Protein AF-K1ELC8-F1 (afdb_monomer_lite)

Radius of gyration: 14.17 Å; chains: 1; bounding box: 31×28×34 Å

Sequence (72 aa):
MEVVDHWEERCAWWRGADRPLAQVPLTRQVWRVSAQRGRSSTPGVYDLGVDASDEATPGGGAPGWLLLRTQD

Organism: NCBI:txid1210046

Structure (mmCIF, N/CA/C/O backbone):
data_AF-K1ELC8-F1
#
_entry.id   AF-K1ELC8-F1
#
loop_
_atom_site.group_PDB
_atom_site.id
_atom_site.type_symbol
_atom_site.label_atom_id
_atom_site.label_alt_id
_atom_site.label_comp_id
_atom_site.label_asym_id
_atom_site.label_entity_id
_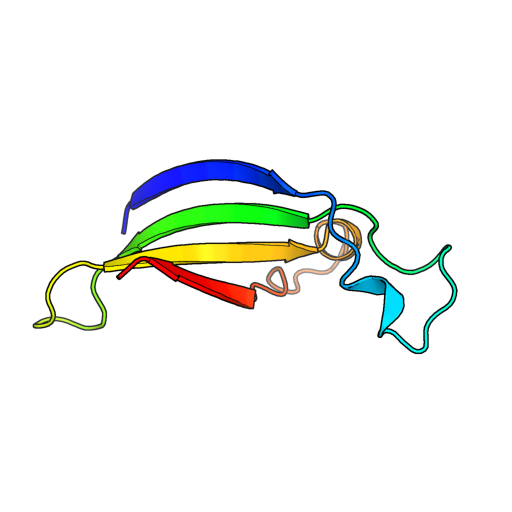atom_site.label_seq_id
_atom_site.pdbx_PDB_ins_code
_atom_site.Cartn_x
_atom_site.Cartn_y
_atom_site.Cartn_z
_atom_site.occupancy
_atom_site.B_iso_or_equiv
_atom_site.auth_seq_id
_atom_site.auth_comp_id
_atom_site.auth_asym_id
_atom_site.auth_atom_id
_atom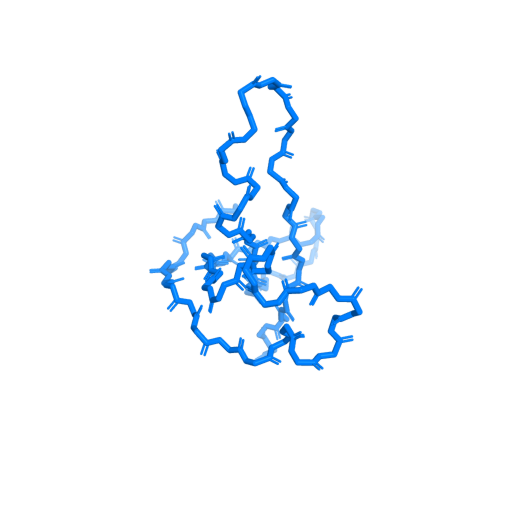_site.pdbx_PDB_model_num
ATOM 1 N N . MET A 1 1 ? -3.679 10.477 12.536 1.00 77.88 1 MET A N 1
ATOM 2 C CA . MET A 1 1 ? -3.008 9.607 11.555 1.00 77.88 1 MET A CA 1
ATOM 3 C C . MET A 1 1 ? -1.626 9.345 12.101 1.00 77.88 1 MET A C 1
ATOM 5 O O . MET A 1 1 ? -0.952 10.311 12.431 1.00 77.88 1 MET A O 1
ATOM 9 N N . GLU A 1 2 ? -1.253 8.083 12.240 1.00 89.50 2 GLU A N 1
ATOM 10 C CA . GLU A 1 2 ? 0.035 7.655 12.787 1.00 89.50 2 GLU A CA 1
ATOM 11 C C . GLU A 1 2 ? 0.618 6.560 11.893 1.00 89.50 2 GLU A C 1
ATOM 13 O O . GLU A 1 2 ? -0.121 5.692 11.425 1.00 89.50 2 GLU A O 1
ATOM 18 N N . VAL A 1 3 ? 1.926 6.616 11.643 1.00 91.12 3 VAL A N 1
ATOM 19 C CA . VAL A 1 3 ? 2.648 5.528 10.980 1.00 91.12 3 VAL A CA 1
ATOM 20 C C . VAL A 1 3 ? 2.900 4.433 12.007 1.00 91.12 3 VAL A C 1
ATOM 22 O O . VAL A 1 3 ? 3.542 4.675 13.022 1.00 91.12 3 VAL A O 1
ATOM 25 N N . VAL A 1 4 ? 2.401 3.237 11.722 1.00 93.69 4 VAL A N 1
ATOM 26 C CA . VAL A 1 4 ? 2.541 2.055 12.576 1.00 93.69 4 VAL A CA 1
ATOM 27 C C . VAL A 1 4 ? 3.771 1.245 12.181 1.00 93.69 4 VAL A C 1
ATOM 29 O O . VAL A 1 4 ? 4.447 0.706 13.049 1.00 93.69 4 VAL A O 1
ATOM 32 N N . ASP A 1 5 ? 4.051 1.142 10.880 1.00 93.88 5 ASP A N 1
ATOM 33 C CA . ASP A 1 5 ? 5.169 0.354 10.363 1.00 93.88 5 ASP A CA 1
ATOM 34 C C . ASP A 1 5 ? 5.593 0.841 8.967 1.00 93.88 5 ASP A C 1
ATOM 36 O O . ASP A 1 5 ? 4.816 1.497 8.263 1.00 93.88 5 ASP A O 1
ATOM 40 N N . HIS A 1 6 ? 6.821 0.515 8.570 1.00 93.38 6 HIS A N 1
ATOM 41 C CA . HIS A 1 6 ? 7.391 0.839 7.268 1.00 93.38 6 HIS A CA 1
ATOM 42 C C . HIS A 1 6 ? 8.355 -0.256 6.802 1.00 93.38 6 HIS A C 1
ATOM 44 O O . HIS A 1 6 ? 9.334 -0.564 7.482 1.00 93.38 6 HIS A O 1
ATOM 50 N N . TRP A 1 7 ? 8.105 -0.809 5.614 1.00 93.12 7 TRP A N 1
ATOM 51 C CA . TRP A 1 7 ? 8.961 -1.830 5.017 1.00 93.12 7 TRP A CA 1
ATOM 52 C C . TRP A 1 7 ? 9.023 -1.718 3.496 1.00 93.12 7 TRP A C 1
ATOM 54 O O . TRP A 1 7 ? 8.145 -1.154 2.847 1.00 93.12 7 TRP A O 1
ATOM 64 N N . GLU A 1 8 ? 10.060 -2.316 2.917 1.00 90.88 8 GLU A N 1
ATOM 65 C CA . GLU A 1 8 ? 10.171 -2.488 1.474 1.00 90.88 8 GLU A CA 1
ATOM 66 C C . GLU A 1 8 ? 9.568 -3.836 1.063 1.00 90.88 8 GLU A C 1
ATOM 68 O O . GLU A 1 8 ? 9.958 -4.893 1.565 1.00 90.88 8 GLU A O 1
ATOM 73 N N . GLU A 1 9 ? 8.641 -3.821 0.107 1.00 88.94 9 GLU A N 1
ATOM 74 C CA . GLU A 1 9 ? 8.151 -5.037 -0.532 1.00 88.94 9 GLU A CA 1
ATOM 75 C C . GLU A 1 9 ? 8.830 -5.277 -1.871 1.00 88.94 9 GLU A C 1
ATOM 77 O O . GLU A 1 9 ? 9.025 -4.374 -2.683 1.00 88.94 9 GLU A O 1
ATOM 82 N N . ARG A 1 10 ? 9.122 -6.551 -2.134 1.00 82.00 10 ARG A N 1
ATOM 83 C CA . ARG A 1 10 ? 9.550 -7.051 -3.439 1.00 82.00 10 ARG A CA 1
ATOM 84 C C . ARG A 1 10 ? 8.451 -7.957 -3.959 1.00 82.00 10 ARG A C 1
ATOM 86 O O . ARG A 1 10 ? 8.385 -9.123 -3.578 1.00 82.00 10 ARG A O 1
ATOM 93 N N . CYS A 1 11 ? 7.565 -7.437 -4.799 1.00 68.00 11 CYS A N 1
ATOM 94 C CA . CYS A 1 11 ? 6.471 -8.235 -5.340 1.00 68.00 11 CYS A CA 1
ATOM 95 C C . CYS A 1 11 ? 6.368 -8.103 -6.858 1.00 68.00 11 CYS A C 1
ATOM 97 O O . CYS A 1 11 ? 6.820 -7.146 -7.479 1.00 68.00 11 CYS A O 1
ATOM 99 N N . ALA A 1 12 ? 5.791 -9.130 -7.475 1.00 71.69 12 ALA A N 1
ATOM 100 C CA . ALA A 1 12 ? 5.769 -9.301 -8.920 1.00 71.69 12 ALA A CA 1
ATOM 101 C C . ALA A 1 12 ? 4.655 -8.499 -9.621 1.00 71.69 12 ALA A C 1
ATOM 103 O O . ALA A 1 12 ? 4.255 -8.871 -10.721 1.00 71.69 12 ALA A O 1
ATOM 104 N N . TRP A 1 13 ? 4.150 -7.414 -9.016 1.00 72.19 13 TRP A N 1
ATOM 105 C CA . TRP A 1 13 ? 3.129 -6.540 -9.622 1.00 72.19 13 TRP A CA 1
ATOM 106 C C . TRP A 1 13 ? 3.564 -6.020 -11.000 1.00 72.19 13 TRP A C 1
ATOM 108 O O . TRP A 1 13 ? 2.738 -5.832 -11.888 1.00 72.19 13 TRP A O 1
ATOM 118 N N . TRP A 1 14 ? 4.875 -5.873 -11.206 1.00 69.00 14 TRP A N 1
ATOM 119 C CA . TRP A 1 14 ? 5.487 -5.486 -12.473 1.00 69.00 14 TRP A CA 1
ATOM 120 C C . TRP A 1 14 ? 5.315 -6.521 -13.588 1.00 69.00 14 TRP A C 1
ATOM 122 O O . TRP A 1 14 ? 5.425 -6.163 -14.754 1.00 69.00 14 TRP A O 1
ATOM 132 N N . ARG A 1 15 ? 5.015 -7.791 -13.278 1.00 67.12 15 ARG A N 1
ATOM 133 C CA . ARG A 1 15 ? 4.805 -8.826 -14.308 1.00 67.12 15 ARG A CA 1
ATOM 134 C C . ARG A 1 15 ? 3.573 -8.564 -15.172 1.00 67.12 15 ARG A C 1
ATOM 136 O O . ARG A 1 15 ? 3.495 -9.112 -16.263 1.00 67.12 15 ARG A O 1
ATOM 143 N N . GLY A 1 16 ? 2.625 -7.760 -14.690 1.00 67.88 16 GLY A N 1
ATOM 144 C CA . GLY A 1 16 ? 1.465 -7.315 -15.466 1.00 67.88 16 GLY A CA 1
ATOM 145 C C . GLY A 1 16 ? 1.660 -5.967 -16.165 1.00 67.88 16 GLY A C 1
ATOM 146 O O . GLY A 1 16 ? 0.749 -5.518 -16.854 1.00 67.88 16 GLY A O 1
ATOM 147 N N . ALA A 1 17 ? 2.800 -5.296 -15.974 1.00 68.94 17 ALA A N 1
ATOM 148 C CA . ALA A 1 17 ? 3.066 -4.011 -16.603 1.00 68.94 17 ALA A CA 1
ATOM 149 C C . ALA A 1 17 ? 3.593 -4.227 -18.027 1.00 68.94 17 ALA A C 1
ATOM 151 O O . ALA A 1 17 ? 4.579 -4.935 -18.223 1.00 68.94 17 ALA A O 1
ATOM 152 N N . ASP A 1 18 ? 2.986 -3.562 -19.012 1.00 69.94 18 ASP A N 1
ATOM 153 C CA . ASP A 1 18 ? 3.483 -3.510 -20.396 1.00 69.94 18 ASP A CA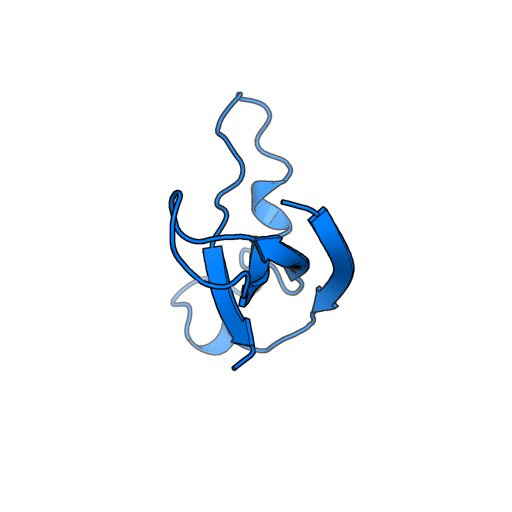 1
ATOM 154 C C . ASP A 1 18 ? 4.659 -2.524 -20.511 1.00 69.94 18 ASP A C 1
ATOM 156 O O . ASP A 1 18 ? 4.624 -1.514 -21.214 1.00 69.94 18 ASP A O 1
ATOM 160 N N . ARG A 1 19 ? 5.677 -2.737 -19.674 1.00 70.44 19 ARG A N 1
ATOM 161 C CA . ARG A 1 19 ? 6.868 -1.895 -19.579 1.00 70.44 19 A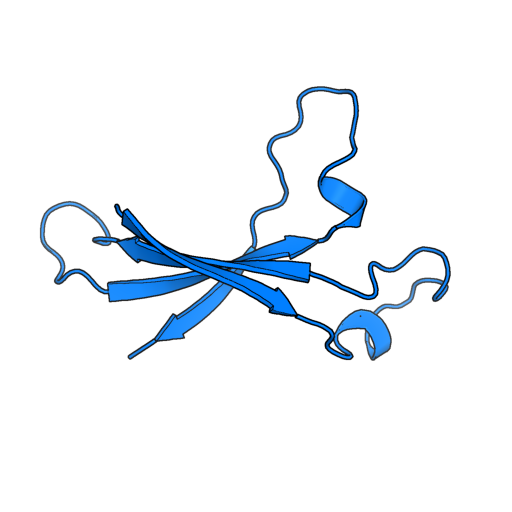RG A CA 1
ATOM 162 C C . ARG A 1 19 ? 8.116 -2.770 -19.487 1.00 70.44 19 ARG A C 1
ATOM 164 O O . ARG A 1 19 ? 8.080 -3.819 -18.842 1.00 70.44 19 ARG A O 1
ATOM 171 N N . PRO A 1 20 ? 9.245 -2.342 -20.077 1.00 74.94 20 PRO A N 1
ATOM 172 C CA . PRO A 1 20 ? 10.507 -3.052 -19.931 1.00 74.94 20 PRO A CA 1
ATOM 173 C C . PRO A 1 20 ? 10.890 -3.194 -18.457 1.00 74.94 20 PRO A C 1
ATOM 175 O O . PRO A 1 20 ? 10.868 -2.214 -17.721 1.00 74.94 20 PRO A O 1
ATOM 178 N N . LEU A 1 21 ? 11.326 -4.388 -18.050 1.00 74.06 21 LEU A N 1
ATOM 179 C CA . LEU A 1 21 ? 11.789 -4.707 -16.689 1.00 74.06 21 LEU A CA 1
ATOM 180 C C . LEU A 1 21 ? 12.787 -3.686 -16.115 1.00 74.06 21 LEU A C 1
ATOM 182 O O . LEU A 1 21 ? 12.734 -3.374 -14.932 1.00 74.06 21 LEU A O 1
ATOM 186 N N . ALA A 1 22 ? 13.664 -3.137 -16.960 1.00 75.25 22 ALA A N 1
ATOM 187 C CA . ALA A 1 22 ? 14.642 -2.117 -16.576 1.00 75.25 22 ALA A CA 1
ATOM 188 C C . ALA A 1 22 ? 14.017 -0.768 -16.160 1.00 75.25 22 ALA A C 1
ATOM 190 O O . ALA A 1 22 ? 14.706 0.075 -15.597 1.00 75.25 22 ALA A O 1
ATOM 191 N N . GLN A 1 23 ? 12.738 -0.550 -16.464 1.00 72.31 23 GLN A N 1
ATOM 192 C CA . GLN A 1 23 ? 11.994 0.683 -16.201 1.00 72.31 23 GLN A CA 1
ATOM 193 C C . GLN A 1 23 ? 10.899 0.496 -15.145 1.00 72.31 23 GLN A C 1
ATOM 195 O O . GLN A 1 23 ? 10.183 1.453 -14.849 1.00 72.31 23 GLN A O 1
ATOM 200 N N . VAL A 1 24 ? 10.724 -0.718 -14.605 1.00 73.00 24 VAL A N 1
ATOM 201 C CA . VAL A 1 24 ? 9.712 -0.978 -13.578 1.00 73.00 24 VAL A CA 1
ATOM 202 C C . VAL A 1 24 ? 10.384 -1.108 -12.212 1.00 73.00 24 VAL A C 1
ATOM 204 O O . VAL A 1 24 ? 11.317 -1.902 -12.073 1.00 73.00 24 VAL A O 1
ATOM 207 N N . PRO A 1 25 ? 9.916 -0.371 -11.191 1.00 74.50 25 PRO A N 1
ATOM 208 C CA . PRO A 1 25 ? 10.413 -0.532 -9.836 1.00 74.50 25 PRO A CA 1
ATOM 209 C C . PRO A 1 25 ? 10.192 -1.973 -9.368 1.00 74.50 25 PRO A C 1
ATOM 211 O O . PRO A 1 25 ? 9.064 -2.472 -9.300 1.00 74.50 25 PRO A O 1
ATOM 214 N N . LEU A 1 26 ? 11.302 -2.651 -9.068 1.00 79.81 26 LEU A N 1
ATOM 215 C CA . LEU A 1 26 ? 11.309 -4.028 -8.564 1.00 79.81 26 LEU A CA 1
ATOM 216 C C . LEU A 1 26 ? 10.937 -4.097 -7.079 1.00 79.81 26 LEU A C 1
ATOM 218 O O . LEU A 1 26 ? 10.633 -5.180 -6.571 1.00 79.81 26 LEU A O 1
ATOM 222 N N . THR A 1 27 ? 11.006 -2.953 -6.397 1.00 84.44 27 THR A N 1
ATOM 223 C CA . THR A 1 27 ? 10.699 -2.784 -4.981 1.00 84.44 27 THR A CA 1
ATOM 224 C C . THR A 1 27 ? 9.759 -1.592 -4.785 1.00 84.44 27 THR A C 1
ATOM 226 O O . THR A 1 27 ? 9.731 -0.662 -5.598 1.00 84.44 27 THR A O 1
ATOM 229 N N . ARG A 1 28 ? 8.943 -1.648 -3.733 1.00 87.62 28 ARG A N 1
ATOM 230 C CA . ARG A 1 28 ? 7.975 -0.612 -3.355 1.00 87.62 28 ARG A CA 1
ATOM 231 C C . ARG A 1 28 ? 8.094 -0.357 -1.865 1.00 87.62 28 ARG A C 1
ATOM 233 O O . ARG A 1 28 ? 8.059 -1.310 -1.089 1.00 87.62 28 ARG A O 1
ATOM 240 N N . GLN A 1 29 ? 8.187 0.908 -1.478 1.00 90.88 29 GLN A N 1
ATOM 241 C CA . GLN A 1 29 ? 8.107 1.291 -0.073 1.00 90.88 29 GLN A CA 1
ATOM 242 C C . GLN A 1 29 ? 6.651 1.216 0.371 1.00 90.88 29 GLN A C 1
ATOM 244 O O . GLN A 1 29 ? 5.767 1.735 -0.317 1.00 90.88 29 GLN A O 1
ATOM 249 N N . VAL A 1 30 ? 6.395 0.560 1.499 1.00 91.88 30 VAL A N 1
ATOM 250 C CA . VAL A 1 30 ? 5.060 0.365 2.061 1.00 91.88 30 VAL A CA 1
ATOM 251 C C . VAL A 1 30 ? 5.007 0.939 3.467 1.00 91.88 30 VAL A C 1
ATOM 253 O O . VAL A 1 30 ? 5.781 0.561 4.341 1.00 91.88 3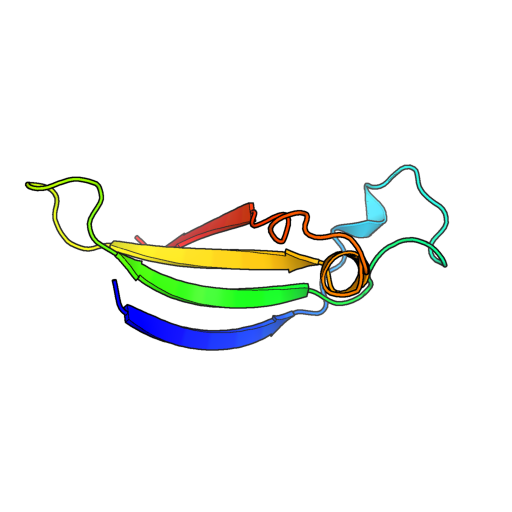0 VAL A O 1
ATOM 256 N N . TRP A 1 31 ? 4.057 1.840 3.679 1.00 93.56 31 TRP A N 1
ATOM 257 C CA . TRP A 1 31 ? 3.787 2.511 4.940 1.00 93.56 31 TRP A CA 1
ATOM 258 C C . TRP A 1 31 ? 2.451 2.038 5.483 1.00 93.56 31 TRP A C 1
ATOM 260 O O . TRP A 1 31 ? 1.404 2.286 4.881 1.00 93.56 31 TRP A O 1
ATOM 270 N N . ARG A 1 32 ? 2.475 1.400 6.647 1.00 94.44 32 ARG A N 1
ATOM 271 C CA . ARG A 1 32 ? 1.259 1.079 7.382 1.00 94.44 32 ARG A CA 1
ATOM 272 C C . ARG A 1 32 ? 0.876 2.247 8.257 1.00 94.44 32 ARG A C 1
ATOM 274 O O . ARG A 1 32 ? 1.656 2.708 9.087 1.00 94.44 32 ARG A O 1
ATOM 281 N N . VAL A 1 33 ? -0.352 2.703 8.098 1.00 93.06 33 VAL A N 1
ATOM 282 C CA . VAL A 1 33 ? -0.855 3.906 8.738 1.00 93.06 33 VAL A CA 1
ATOM 283 C C . VAL A 1 33 ? -2.164 3.597 9.442 1.00 93.06 33 VAL A C 1
ATOM 285 O O . VAL A 1 33 ? -3.116 3.123 8.828 1.00 93.06 33 VAL A O 1
ATOM 288 N N . SER A 1 34 ? -2.234 3.934 10.726 1.00 91.25 34 SER A N 1
ATOM 289 C CA . SER A 1 34 ? -3.497 4.037 11.447 1.00 91.25 34 SER A CA 1
ATOM 290 C C . SER A 1 34 ? -4.121 5.397 11.145 1.00 91.25 34 SER A C 1
ATOM 292 O O . SER A 1 34 ? -3.556 6.459 11.447 1.00 91.25 34 SER A O 1
ATOM 294 N N . ALA A 1 35 ? -5.282 5.390 10.498 1.00 87.94 35 ALA A N 1
ATOM 295 C CA . ALA A 1 35 ? -5.980 6.602 10.102 1.00 87.94 35 ALA A CA 1
ATOM 296 C C . ALA A 1 35 ? -7.488 6.483 10.316 1.00 87.94 35 ALA A C 1
ATOM 298 O O . ALA A 1 35 ? -8.091 5.420 10.212 1.00 87.94 35 ALA A O 1
ATOM 299 N N . GLN A 1 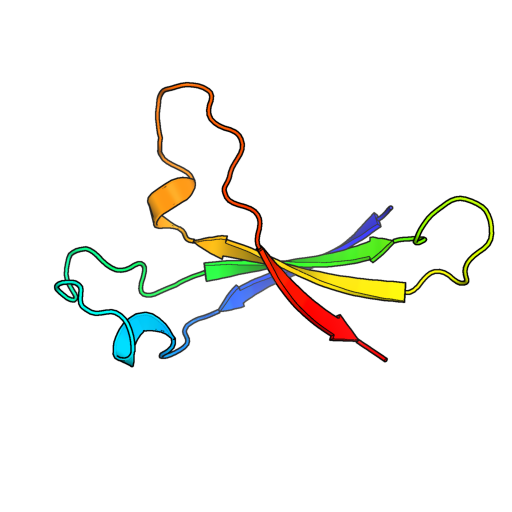36 ? -8.121 7.619 10.581 1.00 83.88 36 GLN A N 1
ATOM 300 C CA . GLN A 1 36 ? -9.569 7.714 10.687 1.00 83.88 36 GLN A CA 1
ATOM 301 C C . GLN A 1 36 ? -10.130 8.274 9.381 1.00 83.88 36 GLN A C 1
ATOM 303 O O . GLN A 1 36 ? -9.682 9.316 8.894 1.00 83.88 36 GLN A O 1
ATOM 308 N N . ARG A 1 37 ? -11.111 7.585 8.792 1.00 75.62 37 ARG A N 1
ATOM 309 C CA . ARG A 1 37 ? -11.738 8.015 7.538 1.00 75.62 37 ARG A CA 1
ATOM 310 C C . ARG A 1 37 ? -12.790 9.092 7.815 1.00 75.62 37 ARG A C 1
ATOM 312 O O . ARG A 1 37 ? -13.950 8.790 8.089 1.00 75.62 37 ARG A O 1
ATOM 319 N N . GLY A 1 38 ? -12.396 10.358 7.758 1.00 77.62 38 GLY A N 1
ATOM 320 C CA . GLY A 1 38 ? -13.272 11.464 8.157 1.00 77.62 38 GLY A CA 1
ATOM 321 C C . GLY A 1 38 ? -13.431 11.560 9.680 1.00 77.62 38 GLY A C 1
ATOM 322 O O . GLY A 1 38 ? -12.716 10.907 10.430 1.00 77.62 38 GLY A O 1
ATOM 323 N N . ARG A 1 39 ? -14.349 12.411 10.154 1.00 67.88 39 ARG A N 1
ATOM 324 C CA . ARG A 1 39 ? -14.391 12.815 11.575 1.00 67.88 39 ARG A CA 1
ATOM 325 C C . ARG A 1 39 ? -15.143 11.871 12.526 1.00 67.88 39 ARG A C 1
ATOM 327 O O . ARG A 1 39 ? -15.095 12.098 13.727 1.00 67.88 39 ARG A O 1
ATOM 334 N N . SER A 1 40 ? -15.860 10.864 12.019 1.00 61.75 40 SER A N 1
ATOM 335 C CA . SER A 1 40 ? -16.781 10.037 12.828 1.00 61.75 40 SER A CA 1
ATOM 336 C C . SER A 1 40 ? -16.665 8.527 12.591 1.00 61.75 40 SER A C 1
ATOM 338 O O . SER A 1 40 ? -17.472 7.768 13.120 1.00 61.75 40 SER A O 1
ATOM 340 N N . SER A 1 41 ? -15.710 8.071 11.783 1.00 72.50 41 SER A N 1
ATOM 341 C CA . SER A 1 41 ? -15.488 6.635 11.579 1.00 72.50 41 SER A CA 1
ATOM 342 C C . SER A 1 41 ? -14.573 6.065 12.656 1.00 72.50 41 SER A C 1
ATOM 344 O O . SER A 1 41 ? -13.832 6.801 13.304 1.00 72.50 41 SER A O 1
ATOM 346 N N . THR A 1 42 ? -14.598 4.753 12.846 1.00 76.44 42 THR A N 1
ATOM 347 C CA . THR A 1 42 ? -13.575 4.063 13.635 1.00 76.44 42 THR A CA 1
ATOM 348 C C . THR A 1 42 ? -12.217 4.184 12.924 1.00 76.44 42 THR A C 1
ATOM 350 O O . THR A 1 42 ? -12.180 4.096 11.691 1.00 76.44 42 THR A O 1
ATOM 353 N N . PRO A 1 43 ? -11.101 4.408 13.646 1.00 81.88 43 PRO A N 1
ATOM 354 C CA . PRO A 1 43 ? -9.768 4.319 13.057 1.00 81.88 43 PRO A CA 1
ATOM 355 C C . PRO A 1 43 ? -9.545 2.941 12.421 1.00 81.88 43 PRO A C 1
ATOM 357 O O . PRO A 1 43 ? -9.843 1.926 13.043 1.00 81.88 43 PRO A O 1
ATOM 360 N N . GLY A 1 44 ? -9.037 2.921 11.189 1.00 89.00 44 GLY A N 1
ATOM 361 C CA . GLY A 1 44 ? -8.645 1.715 10.460 1.00 89.00 44 GLY A CA 1
ATOM 362 C C . GLY A 1 44 ? -7.159 1.749 10.112 1.00 89.00 44 GLY A C 1
ATOM 363 O O . GLY A 1 44 ? -6.526 2.808 10.165 1.00 89.00 44 GLY A O 1
ATOM 364 N N . VAL A 1 45 ? -6.602 0.595 9.756 1.00 92.81 45 VAL A N 1
ATOM 365 C CA . VAL A 1 45 ? -5.198 0.470 9.356 1.00 92.81 45 VAL A CA 1
ATOM 366 C C . VAL A 1 45 ? -5.116 0.284 7.843 1.00 92.81 45 VAL A C 1
ATOM 368 O O . VAL A 1 45 ? -5.821 -0.538 7.262 1.00 92.81 45 VAL A O 1
ATOM 371 N N . TYR A 1 46 ? -4.257 1.068 7.199 1.00 91.56 46 TYR A N 1
ATOM 372 C CA . TYR A 1 46 ? -4.107 1.103 5.748 1.00 91.56 46 TYR A CA 1
ATOM 373 C C . TYR A 1 46 ? -2.640 0.958 5.375 1.00 91.56 46 TYR A C 1
ATOM 375 O O . TYR A 1 46 ? -1.792 1.627 5.960 1.00 91.56 46 TYR A O 1
ATOM 383 N N . ASP A 1 47 ? -2.355 0.141 4.370 1.00 93.00 47 ASP A N 1
ATOM 384 C CA . ASP A 1 47 ? -1.021 0.045 3.788 1.00 93.00 47 ASP A CA 1
ATOM 385 C C . ASP A 1 47 ? -0.976 0.917 2.528 1.00 93.00 47 ASP A C 1
ATOM 387 O O . ASP A 1 47 ? -1.705 0.675 1.559 1.00 93.00 47 ASP A O 1
ATOM 391 N N . LEU A 1 48 ? -0.128 1.942 2.549 1.00 92.25 48 LEU A N 1
ATOM 392 C CA . LEU A 1 48 ? 0.111 2.874 1.451 1.00 92.25 48 LEU A CA 1
ATOM 393 C C . LEU A 1 48 ? 1.452 2.560 0.789 1.00 92.25 48 LEU A C 1
ATOM 395 O O . LEU A 1 48 ? 2.427 2.287 1.476 1.00 92.25 48 LEU A O 1
ATOM 399 N N . GLY A 1 49 ? 1.512 2.608 -0.535 1.00 90.44 49 GLY A N 1
ATOM 400 C CA . GLY A 1 49 ? 2.693 2.274 -1.317 1.00 90.44 49 GLY A CA 1
ATOM 401 C C . GLY A 1 49 ? 3.215 3.448 -2.127 1.00 90.44 49 GLY A C 1
ATOM 402 O O . GLY A 1 49 ? 2.421 4.170 -2.728 1.00 90.44 49 GLY A O 1
ATOM 403 N N . VAL A 1 50 ? 4.538 3.575 -2.203 1.00 87.25 50 VAL A N 1
ATOM 404 C CA . VAL A 1 50 ? 5.237 4.436 -3.166 1.00 87.25 50 VAL A CA 1
ATOM 405 C C . VAL A 1 50 ? 6.240 3.585 -3.925 1.00 87.25 50 VAL A C 1
ATOM 407 O O . VAL A 1 50 ? 7.059 2.873 -3.340 1.00 87.25 50 VAL A O 1
ATOM 410 N N . ASP A 1 51 ? 6.151 3.632 -5.247 1.00 81.56 51 ASP A N 1
ATOM 411 C CA . ASP A 1 51 ? 7.102 2.963 -6.118 1.00 81.56 51 ASP A CA 1
ATOM 412 C C . ASP A 1 51 ? 8.462 3.666 -6.048 1.00 81.56 51 ASP A C 1
ATOM 414 O O . ASP A 1 51 ? 8.542 4.880 -6.219 1.00 81.56 51 ASP A O 1
ATOM 418 N N . ALA A 1 52 ? 9.546 2.911 -5.833 1.00 67.19 52 ALA A N 1
ATOM 419 C CA . ALA A 1 52 ? 10.882 3.477 -5.605 1.00 67.19 52 ALA A CA 1
ATOM 420 C C . ALA A 1 52 ? 11.397 4.353 -6.770 1.00 67.19 52 ALA A C 1
ATOM 422 O O . ALA A 1 52 ? 12.280 5.186 -6.591 1.00 67.19 52 ALA A O 1
ATOM 423 N N . SER A 1 53 ? 10.836 4.195 -7.974 1.00 62.34 53 SER A N 1
ATOM 424 C CA . SER A 1 53 ? 11.153 5.035 -9.137 1.00 62.34 53 SER A CA 1
ATOM 425 C C . SER A 1 53 ? 10.556 6.444 -9.067 1.00 62.34 53 SER A C 1
ATOM 427 O O . SER A 1 53 ? 11.026 7.322 -9.783 1.00 62.34 53 SER A O 1
ATOM 429 N N . ASP A 1 54 ? 9.535 6.658 -8.236 1.00 59.62 54 ASP A N 1
ATOM 430 C CA . ASP A 1 54 ? 8.805 7.925 -8.122 1.00 59.62 54 ASP A CA 1
ATOM 431 C C . ASP A 1 54 ? 9.302 8.792 -6.951 1.00 59.62 54 ASP A C 1
ATOM 433 O O . ASP A 1 54 ? 9.008 9.981 -6.868 1.00 59.62 54 ASP A O 1
ATOM 437 N N . GLU A 1 55 ? 10.135 8.222 -6.072 1.00 55.50 55 GLU A N 1
ATOM 438 C CA . GLU A 1 55 ? 10.788 8.954 -4.978 1.00 55.50 55 GLU A CA 1
ATOM 439 C C . GLU A 1 55 ? 11.807 9.990 -5.499 1.00 55.50 55 GLU A C 1
ATOM 441 O O . GLU A 1 55 ? 12.118 10.971 -4.827 1.00 55.50 55 GLU A O 1
ATOM 446 N N . ALA A 1 56 ? 12.306 9.795 -6.725 1.00 52.44 56 ALA A N 1
ATOM 447 C CA . ALA A 1 56 ? 13.426 10.537 -7.293 1.00 52.44 56 ALA A CA 1
ATOM 448 C C . ALA A 1 56 ? 13.042 11.552 -8.385 1.00 52.44 56 ALA A C 1
ATOM 450 O O . ALA A 1 56 ? 13.927 11.955 -9.138 1.00 52.44 56 ALA A O 1
ATOM 451 N N . THR A 1 57 ? 11.778 11.986 -8.511 1.00 54.62 57 THR A N 1
ATOM 452 C CA . THR A 1 57 ? 11.436 13.071 -9.453 1.00 54.62 57 THR A CA 1
ATOM 453 C C . THR A 1 57 ? 11.938 14.412 -8.892 1.00 54.62 57 THR A C 1
ATOM 455 O O . THR A 1 57 ? 11.312 14.966 -7.983 1.00 54.62 57 THR A O 1
ATOM 458 N N . PRO A 1 58 ? 13.037 15.003 -9.410 1.00 46.12 58 PRO A N 1
ATOM 459 C CA . PRO A 1 58 ? 13.541 16.285 -8.940 1.00 46.12 58 PRO A CA 1
ATOM 460 C C . PRO A 1 58 ? 12.680 17.358 -9.610 1.00 46.12 58 PRO A C 1
ATOM 462 O O . PRO A 1 58 ? 12.983 17.843 -10.697 1.00 46.12 58 PRO A O 1
ATOM 465 N N . GLY A 1 59 ? 11.524 17.641 -9.014 1.00 52.78 59 GLY A N 1
ATOM 466 C CA . GLY A 1 59 ? 10.514 18.477 -9.658 1.00 52.78 59 GLY A CA 1
ATOM 467 C C . GLY A 1 59 ? 9.160 18.499 -8.960 1.00 52.78 59 GLY A C 1
ATOM 468 O O . GLY A 1 59 ? 8.147 18.533 -9.640 1.00 52.78 59 GLY A O 1
ATOM 469 N N . GLY A 1 60 ? 9.124 18.451 -7.624 1.00 50.31 60 GLY A N 1
ATOM 470 C CA . GLY A 1 60 ? 7.982 18.915 -6.819 1.00 50.31 60 GLY A CA 1
ATOM 471 C C . GLY A 1 60 ? 6.620 18.234 -7.026 1.00 50.31 60 GLY A C 1
ATOM 472 O O . GLY A 1 60 ? 5.623 18.754 -6.528 1.00 50.31 60 GLY A O 1
ATOM 473 N N . GLY A 1 61 ? 6.545 17.106 -7.734 1.00 55.09 61 GLY A N 1
ATOM 474 C CA . GLY A 1 61 ? 5.355 16.260 -7.751 1.00 55.09 61 GLY A CA 1
ATOM 475 C C . GLY A 1 61 ? 5.264 15.500 -6.433 1.00 55.09 61 GLY A C 1
ATOM 476 O O . GLY A 1 61 ? 6.255 14.919 -5.997 1.00 55.09 61 GLY A O 1
ATOM 477 N N . ALA A 1 62 ? 4.107 15.529 -5.768 1.00 59.19 62 ALA A N 1
ATOM 478 C CA . ALA A 1 62 ? 3.883 14.661 -4.615 1.00 59.19 62 ALA A CA 1
ATOM 479 C C . ALA A 1 62 ? 4.138 13.198 -5.032 1.00 59.19 62 ALA A C 1
ATOM 481 O O . ALA A 1 62 ? 3.765 12.846 -6.154 1.00 59.19 62 ALA A O 1
ATOM 482 N N . PRO A 1 63 ? 4.730 12.358 -4.161 1.00 65.69 63 PRO A N 1
ATOM 483 C CA . PRO A 1 63 ? 4.924 10.947 -4.476 1.00 65.69 63 PRO A CA 1
ATOM 484 C C . PRO A 1 63 ? 3.585 10.337 -4.894 1.00 65.69 63 PRO A C 1
ATOM 486 O O . PRO A 1 63 ? 2.557 10.656 -4.284 1.00 65.69 63 PRO A O 1
ATOM 489 N N . GLY A 1 64 ? 3.575 9.479 -5.912 1.00 77.31 64 GLY A N 1
ATOM 490 C CA . GLY A 1 64 ? 2.398 8.744 -6.363 1.00 77.31 64 GLY A CA 1
ATOM 491 C C . GLY A 1 64 ? 1.942 7.710 -5.335 1.00 77.31 64 GLY A C 1
ATOM 492 O O . GLY A 1 64 ? 2.067 6.508 -5.552 1.00 77.31 64 GLY A O 1
ATOM 493 N N . TRP A 1 65 ? 1.425 8.174 -4.196 1.00 86.25 65 TRP A N 1
ATOM 494 C CA . TRP A 1 65 ? 0.910 7.336 -3.121 1.00 86.25 65 TRP A CA 1
ATOM 495 C C . TRP A 1 65 ? -0.280 6.514 -3.613 1.00 86.25 65 TRP A C 1
ATOM 497 O O . TRP A 1 65 ? -1.319 7.058 -3.995 1.00 86.25 65 TRP A O 1
ATOM 507 N N . LEU A 1 66 ? -0.153 5.192 -3.542 1.00 88.25 66 LEU A N 1
ATOM 508 C CA . LEU A 1 66 ? -1.236 4.251 -3.801 1.00 88.25 66 LEU A CA 1
ATOM 509 C C . LEU A 1 66 ? -1.730 3.620 -2.505 1.00 88.25 66 LEU A C 1
ATOM 511 O O . LEU A 1 66 ? -0.940 3.159 -1.689 1.00 88.25 66 LEU A O 1
ATOM 515 N N . LEU A 1 67 ? -3.047 3.494 -2.353 1.00 90.75 67 LEU A N 1
ATOM 516 C CA . LEU A 1 67 ? -3.615 2.591 -1.356 1.00 90.75 67 LEU A CA 1
ATOM 517 C C . LEU A 1 67 ? -3.424 1.145 -1.833 1.00 90.75 67 LEU A C 1
ATOM 519 O O . LEU A 1 67 ? -3.963 0.767 -2.871 1.00 90.75 67 LEU A O 1
ATOM 523 N N . LEU A 1 68 ? -2.659 0.347 -1.085 1.00 89.69 68 LEU A N 1
ATOM 524 C CA . LEU A 1 68 ? -2.395 -1.055 -1.415 1.00 89.69 68 LEU A CA 1
ATOM 525 C C . LEU A 1 68 ? -3.422 -1.985 -0.776 1.00 89.69 68 LEU A C 1
ATOM 527 O O . LEU A 1 68 ? -3.958 -2.862 -1.450 1.00 89.69 68 LEU A O 1
ATOM 531 N N . ARG A 1 69 ? -3.656 -1.821 0.531 1.00 90.12 69 ARG A N 1
ATOM 532 C CA . ARG A 1 69 ? -4.506 -2.700 1.346 1.00 90.12 69 ARG A CA 1
ATOM 533 C C . ARG A 1 69 ? -5.200 -1.907 2.451 1.00 90.12 69 ARG A C 1
ATOM 535 O O . ARG A 1 69 ? -4.608 -0.995 3.026 1.00 90.12 69 ARG A O 1
ATOM 542 N N . THR A 1 70 ? -6.418 -2.314 2.781 1.00 90.69 70 THR A N 1
ATOM 543 C CA . THR A 1 70 ? -7.044 -2.027 4.077 1.00 90.69 70 THR A CA 1
ATOM 544 C C . THR A 1 70 ? -6.862 -3.273 4.935 1.00 90.69 70 THR A C 1
ATOM 546 O O . THR A 1 70 ? -7.081 -4.377 4.442 1.00 90.69 70 THR A O 1
ATOM 549 N N . GLN A 1 71 ? -6.410 -3.111 6.172 1.00 79.88 71 GLN A N 1
ATOM 550 C CA . GLN A 1 71 ? -6.357 -4.197 7.145 1.00 79.88 71 GLN A CA 1
ATOM 551 C C . GLN A 1 71 ? -7.682 -4.141 7.922 1.00 79.88 71 GLN A C 1
ATOM 553 O O . GLN A 1 71 ? -7.901 -3.181 8.666 1.00 79.88 71 GLN A O 1
ATOM 558 N N . ASP A 1 72 ? -8.585 -5.086 7.641 1.00 68.19 72 ASP A N 1
ATOM 559 C CA . ASP A 1 72 ? -9.868 -5.261 8.348 1.00 68.19 72 ASP A CA 1
ATOM 560 C C . ASP A 1 72 ? -9.676 -5.804 9.775 1.00 68.19 72 ASP A C 1
ATOM 562 O O . ASP A 1 72 ? -8.733 -6.606 9.991 1.00 68.19 72 ASP A O 1
#

InterPro domains:
  IPR045443 Domain of unknown function DUF6504 [PF20114] (2-72)

Foldseek 3Di:
DDFPDKDKDQDVPVVPDPDPPVLFQRIKIWTWDFDADPDDHDTWIWIKIFRPNQVPPPPPDDTPIDTDDTDD

Secondary structure (DSSP, 8-state):
-EEEEEEEE--GGGGG-SS-GGGS-S-EEEEEEEEESSSSSPEEEEEEEEETTTTT-SS-PPP--EEEEEE-

pLDDT: mean 78.0, std 13.05, range [46.12, 94.44]